Protein AF-S6UYR2-F1 (afdb_monomer_lite)

pLDDT: mean 81.23, std 13.48, range [48.47, 96.69]

Sequence (94 aa):
MSALEVFASPTVDPPRRLLVRVAQRGSLLVFLAILLGFAVSAPNFLSVGNISNVFAQSAMLGILALGLTCVVIGGGSNVVSGGLDLSLAANLGL

Organism: NCBI:txid1194404

Structure (mmCIF, N/CA/C/O backbone):
data_AF-S6UYR2-F1
#
_entry.id   AF-S6UYR2-F1
#
loop_
_atom_site.group_PDB
_atom_site.id
_atom_site.type_symbol
_atom_site.label_atom_id
_atom_site.label_alt_id
_atom_site.label_comp_id
_atom_site.label_asym_id
_atom_site.label_entity_id
_atom_site.label_seq_id
_atom_site.pdbx_PDB_ins_code
_atom_site.Cartn_x
_atom_site.Cartn_y
_atom_site.Cartn_z
_atom_site.occupancy
_atom_site.B_iso_or_equiv
_atom_site.auth_seq_id
_atom_site.auth_comp_id
_atom_site.auth_asym_id
_atom_site.auth_atom_id
_atom_site.pdbx_PDB_model_num
ATOM 1 N N . MET A 1 1 ? -49.822 -12.545 -35.213 1.00 51.31 1 MET A N 1
ATOM 2 C CA . MET A 1 1 ? -48.761 -12.885 -34.240 1.00 51.31 1 MET A CA 1
ATOM 3 C C . MET A 1 1 ? -48.302 -11.575 -33.627 1.00 51.31 1 MET A C 1
ATOM 5 O O . MET A 1 1 ? -47.948 -10.668 -34.365 1.00 51.31 1 MET A O 1
ATOM 9 N N . SER A 1 2 ? -48.562 -11.419 -32.330 1.00 48.47 2 SER A N 1
ATOM 10 C CA . SER A 1 2 ? -48.770 -10.133 -31.655 1.00 48.47 2 SER A CA 1
ATOM 11 C C . SER A 1 2 ? -47.455 -9.430 -31.310 1.00 48.47 2 SER A C 1
ATOM 13 O O . SER A 1 2 ? -46.529 -10.066 -30.819 1.00 48.47 2 SER A O 1
ATOM 15 N N . ALA A 1 3 ? -47.408 -8.109 -31.493 1.00 58.62 3 ALA A N 1
ATOM 16 C CA . ALA A 1 3 ? -46.291 -7.213 -31.165 1.00 58.62 3 ALA A CA 1
ATOM 17 C C . ALA A 1 3 ? -45.970 -7.106 -29.650 1.00 58.62 3 ALA A C 1
ATOM 19 O O . ALA A 1 3 ? -45.243 -6.210 -29.230 1.00 58.62 3 ALA A O 1
ATOM 20 N N . LEU A 1 4 ? -46.516 -8.008 -28.826 1.00 59.09 4 LEU A N 1
ATOM 21 C CA . LEU A 1 4 ? -46.381 -8.030 -27.367 1.00 59.09 4 LEU A CA 1
ATOM 22 C C . LEU A 1 4 ? -45.235 -8.922 -26.866 1.00 59.09 4 LEU A C 1
ATOM 24 O O . LEU A 1 4 ? -44.824 -8.780 -25.721 1.00 59.09 4 LEU A O 1
ATOM 28 N N . GLU A 1 5 ? -44.663 -9.776 -27.719 1.00 58.03 5 GLU A N 1
ATOM 29 C CA . GLU A 1 5 ? -43.484 -10.594 -27.370 1.00 58.03 5 GLU A CA 1
ATOM 30 C C . GLU A 1 5 ? -42.188 -9.755 -27.332 1.00 58.03 5 GLU A C 1
ATOM 32 O O . GLU A 1 5 ? -41.213 -10.126 -26.687 1.00 58.03 5 GLU A O 1
ATOM 37 N N . VAL A 1 6 ? -42.181 -8.586 -27.988 1.00 58.84 6 VAL A N 1
ATOM 38 C CA . VAL A 1 6 ? -41.020 -7.675 -28.056 1.00 58.84 6 VAL A CA 1
ATOM 39 C C . VAL A 1 6 ? -40.826 -6.883 -26.751 1.00 58.84 6 VAL A C 1
ATOM 41 O O . VAL A 1 6 ? -39.730 -6.400 -26.479 1.00 58.84 6 VAL A O 1
ATOM 44 N N . PHE A 1 7 ? -41.860 -6.786 -25.907 1.00 57.41 7 PHE A N 1
ATOM 45 C CA . PHE A 1 7 ? -41.830 -6.040 -24.641 1.00 57.41 7 PHE A CA 1
ATOM 46 C C . PHE A 1 7 ? -41.555 -6.899 -23.401 1.00 57.41 7 PHE A C 1
ATOM 48 O O . PHE A 1 7 ? -41.638 -6.383 -22.286 1.00 57.41 7 PHE A O 1
ATOM 55 N N . ALA A 1 8 ? -41.176 -8.171 -23.558 1.00 58.72 8 ALA A N 1
ATOM 56 C CA . ALA A 1 8 ? -40.612 -8.957 -22.463 1.00 58.72 8 ALA A CA 1
ATOM 57 C C . ALA A 1 8 ? -39.191 -8.452 -22.157 1.00 58.72 8 ALA A C 1
ATOM 59 O O . ALA A 1 8 ? -38.180 -9.073 -22.487 1.00 58.72 8 ALA A O 1
ATOM 60 N N . SER A 1 9 ? -39.109 -7.263 -21.565 1.00 60.66 9 SER A N 1
ATOM 61 C CA . SER A 1 9 ? -37.888 -6.752 -20.970 1.00 60.66 9 SER A CA 1
ATOM 62 C C . SER A 1 9 ? -37.424 -7.774 -19.929 1.00 60.66 9 SER A C 1
ATOM 64 O O . SER A 1 9 ? -38.220 -8.196 -19.087 1.00 60.66 9 SER A O 1
ATOM 66 N N . PRO A 1 10 ? -36.159 -8.228 -19.985 1.00 65.12 10 PRO A N 1
ATOM 67 C CA . PRO A 1 10 ? -35.659 -9.188 -19.020 1.00 65.12 10 PRO A CA 1
ATOM 68 C C . PRO A 1 10 ? -35.794 -8.553 -17.638 1.00 65.12 10 PRO A C 1
ATOM 70 O O . PRO A 1 10 ? -35.181 -7.519 -17.358 1.00 65.12 10 PRO A O 1
ATOM 73 N N . THR A 1 11 ? -36.629 -9.145 -16.785 1.00 64.88 11 THR A N 1
ATOM 74 C CA . THR A 1 11 ? -36.727 -8.750 -15.386 1.00 64.88 11 THR A CA 1
ATOM 75 C C . THR A 1 11 ? -35.357 -8.985 -14.776 1.00 64.88 11 THR A C 1
ATOM 77 O O . THR A 1 11 ? -34.889 -10.116 -14.660 1.00 64.88 11 THR A O 1
ATOM 80 N N . VAL A 1 12 ? -34.658 -7.895 -14.481 1.00 60.97 12 VAL A N 1
ATOM 81 C CA . VAL A 1 12 ? -33.374 -7.940 -13.794 1.00 60.97 12 VAL A CA 1
ATOM 82 C C . VAL A 1 12 ? -33.600 -8.701 -12.491 1.00 60.97 12 VAL A C 1
ATOM 84 O O . VAL A 1 12 ? -34.471 -8.310 -11.727 1.00 60.97 12 VAL A O 1
ATOM 87 N N . ASP A 1 13 ? -32.821 -9.753 -12.235 1.00 65.06 13 ASP A N 1
ATOM 88 C CA . ASP A 1 13 ? -32.696 -10.364 -10.911 1.00 65.06 13 ASP A CA 1
ATOM 89 C C . ASP A 1 13 ? -31.669 -9.547 -10.098 1.00 65.06 13 ASP A C 1
ATOM 91 O O . ASP A 1 13 ? -30.458 -9.818 -10.186 1.00 65.06 13 ASP A O 1
ATOM 95 N N . PRO A 1 14 ? -32.074 -8.523 -9.315 1.00 66.06 14 PRO A N 1
ATOM 96 C CA . PRO A 1 14 ? -31.139 -7.723 -8.536 1.00 66.06 14 PRO A CA 1
ATOM 97 C C . PRO A 1 14 ? -30.268 -8.538 -7.563 1.00 66.06 14 PRO A C 1
ATOM 99 O O . PRO A 1 14 ? -29.066 -8.246 -7.512 1.00 66.06 14 PRO A O 1
ATOM 102 N N . PRO A 1 15 ? -30.765 -9.569 -6.831 1.00 72.56 15 PRO A N 1
ATOM 103 C CA . PRO A 1 15 ? -29.939 -10.239 -5.829 1.00 72.56 15 PRO A CA 1
ATOM 104 C C . PRO A 1 15 ? -28.807 -11.037 -6.475 1.00 72.56 15 PRO A C 1
ATOM 106 O O . PRO A 1 15 ? -27.682 -11.011 -5.985 1.00 72.56 15 PRO A O 1
ATOM 109 N N . ARG A 1 16 ? -29.052 -11.682 -7.623 1.00 74.56 16 ARG A N 1
ATOM 110 C CA . ARG A 1 16 ? -28.047 -12.521 -8.286 1.00 74.56 16 ARG A CA 1
ATOM 111 C C . ARG A 1 16 ? -26.896 -11.688 -8.848 1.00 74.56 16 ARG A C 1
ATOM 113 O O . ARG A 1 16 ? -25.738 -12.069 -8.710 1.00 74.56 16 ARG A O 1
ATOM 120 N N . ARG A 1 17 ? -27.187 -10.514 -9.420 1.00 72.12 17 ARG A N 1
ATOM 121 C CA . ARG A 1 17 ? -26.154 -9.576 -9.897 1.00 72.12 17 ARG A CA 1
ATOM 122 C C . ARG A 1 17 ? -25.348 -8.956 -8.759 1.00 72.12 17 ARG A C 1
ATOM 124 O O . ARG A 1 17 ? -24.139 -8.787 -8.910 1.00 72.12 17 ARG A O 1
ATOM 131 N N . LEU A 1 18 ? -25.990 -8.626 -7.639 1.00 75.62 18 LEU A N 1
ATOM 132 C CA . LEU A 1 18 ? -25.303 -8.096 -6.462 1.00 75.62 18 LEU A CA 1
ATOM 133 C C . LEU A 1 18 ? -24.370 -9.150 -5.854 1.00 75.62 18 LEU A C 1
ATOM 135 O O . LEU A 1 18 ? -23.200 -8.864 -5.627 1.00 75.62 18 LEU A O 1
ATOM 139 N N . LEU A 1 19 ? -24.856 -10.382 -5.686 1.00 76.31 19 LEU A N 1
ATOM 140 C CA . LEU A 1 19 ? -24.075 -11.505 -5.165 1.00 76.31 19 LEU A CA 1
ATOM 141 C C . LEU A 1 19 ? -22.850 -11.807 -6.034 1.00 76.31 19 LEU A C 1
ATOM 143 O O . LEU A 1 19 ? -21.763 -11.994 -5.501 1.00 76.31 19 LEU A O 1
ATOM 147 N N . VAL A 1 20 ? -22.985 -11.772 -7.363 1.00 76.44 20 VAL A N 1
ATOM 148 C CA . VAL A 1 20 ? -21.844 -11.959 -8.278 1.00 76.44 20 VAL A CA 1
ATOM 149 C C . VAL A 1 20 ? -20.825 -10.818 -8.161 1.00 76.44 20 VAL A C 1
ATOM 151 O O . VAL A 1 20 ? -19.624 -11.075 -8.147 1.00 76.44 20 VAL A O 1
ATOM 154 N N . ARG A 1 21 ? -21.270 -9.562 -8.021 1.00 75.94 21 ARG A N 1
ATOM 155 C CA . ARG A 1 21 ? -20.368 -8.407 -7.839 1.00 75.94 21 ARG A CA 1
ATOM 156 C C . ARG A 1 21 ? -19.639 -8.428 -6.496 1.00 75.94 21 ARG A C 1
ATOM 158 O O . ARG A 1 21 ? -18.470 -8.060 -6.431 1.00 75.94 21 ARG A O 1
ATOM 165 N N . VAL A 1 22 ? -20.323 -8.856 -5.439 1.00 77.00 22 VAL A N 1
ATOM 166 C CA . VAL A 1 22 ? -19.747 -9.042 -4.100 1.00 77.00 22 VA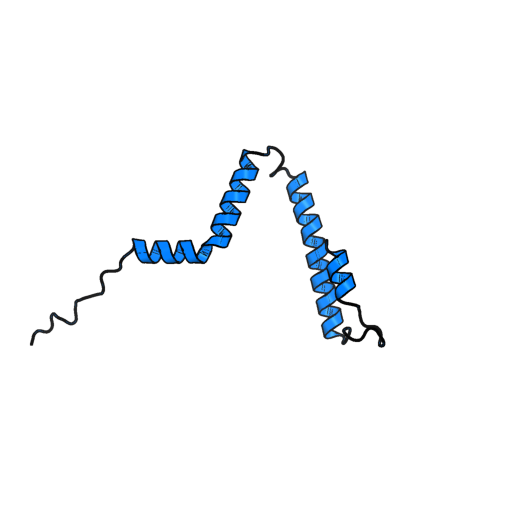L A CA 1
ATOM 167 C C . VAL A 1 22 ? -18.742 -10.197 -4.127 1.00 77.00 22 VAL A C 1
ATOM 169 O O . VAL A 1 22 ? -17.614 -10.023 -3.674 1.00 77.00 22 VAL A O 1
ATOM 172 N N . ALA A 1 23 ? -19.082 -11.326 -4.759 1.00 74.94 23 ALA A N 1
ATOM 173 C CA . ALA A 1 23 ? -18.175 -12.461 -4.936 1.00 74.94 23 ALA A CA 1
ATOM 174 C C . ALA A 1 23 ? -16.922 -12.099 -5.756 1.00 74.94 23 ALA A C 1
ATOM 176 O O . ALA A 1 23 ? -15.818 -12.507 -5.402 1.00 74.94 23 ALA A O 1
ATOM 177 N N . GLN A 1 24 ? -17.055 -11.262 -6.793 1.00 82.06 24 GLN A N 1
ATOM 178 C CA . GLN A 1 24 ? -15.916 -10.734 -7.561 1.00 82.06 24 GLN A CA 1
ATOM 179 C C . GLN A 1 24 ? -14.966 -9.861 -6.729 1.00 82.06 24 GLN A C 1
ATOM 181 O O . GLN A 1 24 ? -13.807 -9.702 -7.100 1.00 82.06 24 GLN A O 1
ATOM 186 N N . ARG A 1 25 ? -15.426 -9.305 -5.601 1.00 88.00 25 ARG A N 1
ATOM 187 C CA . ARG A 1 25 ? -14.605 -8.527 -4.661 1.00 88.00 25 ARG A CA 1
ATOM 188 C C . ARG A 1 25 ? -14.258 -9.300 -3.388 1.00 88.00 25 ARG A C 1
ATOM 190 O O . ARG A 1 25 ? -13.922 -8.683 -2.380 1.00 88.00 25 ARG A O 1
ATOM 197 N N . GLY A 1 26 ? -14.297 -10.634 -3.435 1.00 86.25 26 GLY A N 1
ATOM 198 C CA . GLY A 1 26 ? -14.042 -11.499 -2.281 1.00 86.25 26 GLY A CA 1
ATOM 199 C C . GLY A 1 26 ? -12.741 -11.177 -1.538 1.00 86.25 26 GLY A C 1
ATOM 200 O O . GLY A 1 26 ? -12.761 -11.070 -0.317 1.00 86.25 26 GLY A O 1
ATOM 201 N N . SER A 1 27 ? -11.636 -10.923 -2.251 1.00 90.56 27 SER A N 1
ATOM 202 C CA . SER A 1 27 ? -10.351 -10.567 -1.624 1.00 90.56 27 SER A CA 1
ATOM 203 C C . SER A 1 27 ? -10.417 -9.258 -0.834 1.00 90.56 27 SER A C 1
ATOM 205 O O . SER A 1 27 ? -9.938 -9.201 0.295 1.00 90.56 27 SER A O 1
ATOM 207 N N . LEU A 1 28 ? -11.062 -8.226 -1.385 1.00 91.31 28 LEU A N 1
ATOM 208 C CA . LEU A 1 28 ? -11.262 -6.947 -0.700 1.00 91.31 28 LEU A CA 1
ATOM 209 C C . LEU A 1 28 ? -12.167 -7.095 0.525 1.00 91.31 28 LEU A C 1
ATOM 211 O O . LEU A 1 28 ? -11.899 -6.481 1.551 1.00 91.31 28 LEU A O 1
ATOM 215 N N . LEU A 1 29 ? -13.222 -7.909 0.434 1.00 91.88 29 LEU A N 1
ATOM 216 C CA . LEU A 1 29 ? -14.131 -8.156 1.556 1.00 91.88 29 LEU A CA 1
ATOM 217 C C . LEU A 1 29 ? -13.433 -8.894 2.698 1.00 91.88 29 LEU A C 1
ATOM 219 O O . LEU A 1 29 ? -13.578 -8.500 3.851 1.00 91.88 29 LEU A O 1
ATOM 223 N N . VAL A 1 30 ? -12.649 -9.924 2.378 1.00 93.06 30 VAL A N 1
ATOM 224 C CA . VAL A 1 30 ? -11.853 -10.665 3.364 1.00 93.06 30 VAL A CA 1
ATOM 225 C C . VAL A 1 30 ? -10.798 -9.757 3.992 1.00 93.06 30 VAL A C 1
ATOM 227 O O . VAL A 1 30 ? -10.678 -9.728 5.214 1.00 93.06 30 VAL A O 1
ATOM 230 N N . PHE A 1 31 ? -10.087 -8.962 3.187 1.00 93.69 31 PHE A N 1
ATOM 231 C CA . PHE A 1 31 ? -9.138 -7.968 3.688 1.00 93.69 31 PHE A CA 1
ATOM 232 C C . PHE A 1 31 ? -9.803 -6.997 4.668 1.00 93.69 31 PHE A C 1
ATOM 234 O O . PHE A 1 31 ? -9.294 -6.784 5.766 1.00 93.69 31 PHE A O 1
ATOM 241 N N . LEU A 1 32 ? -10.968 -6.454 4.305 1.00 95.12 32 LEU A N 1
ATOM 242 C CA . LEU A 1 32 ? -11.692 -5.506 5.146 1.00 95.12 32 LEU A CA 1
ATOM 243 C C . LEU A 1 32 ? -12.191 -6.158 6.442 1.00 95.12 32 LEU A C 1
ATOM 245 O O . LEU A 1 32 ? -12.095 -5.550 7.503 1.00 95.12 32 LEU A O 1
ATOM 249 N N . ALA A 1 33 ? -12.675 -7.401 6.376 1.00 95.44 33 ALA A N 1
ATOM 250 C CA . ALA A 1 33 ? -13.104 -8.154 7.550 1.00 95.44 33 ALA A CA 1
ATOM 251 C C . ALA A 1 33 ? -11.947 -8.381 8.536 1.00 95.44 33 ALA A C 1
ATOM 253 O O . ALA A 1 33 ? -12.105 -8.148 9.733 1.00 95.44 33 ALA A O 1
ATOM 254 N N . ILE A 1 34 ? -10.773 -8.775 8.036 1.00 95.44 34 ILE A N 1
ATOM 255 C CA . ILE A 1 34 ? -9.567 -8.959 8.854 1.00 95.44 34 ILE A CA 1
ATOM 256 C C . ILE A 1 34 ? -9.110 -7.622 9.451 1.00 95.44 34 ILE A C 1
ATOM 258 O O . ILE A 1 34 ? -8.822 -7.550 10.645 1.00 95.44 34 ILE A O 1
ATOM 262 N N . LEU A 1 35 ? -9.085 -6.557 8.645 1.00 95.25 35 LEU A N 1
ATOM 263 C CA . LEU A 1 35 ? -8.684 -5.220 9.080 1.00 95.25 35 LEU A CA 1
ATOM 264 C C . LEU A 1 35 ? -9.582 -4.704 10.208 1.00 95.25 35 LEU A C 1
ATOM 266 O O . LEU A 1 35 ? -9.074 -4.218 11.215 1.00 95.25 35 LEU A O 1
ATOM 270 N N . LEU A 1 36 ? -10.903 -4.846 10.070 1.00 96.50 36 LEU A N 1
ATOM 271 C CA . LEU A 1 36 ? -11.866 -4.477 11.110 1.00 96.50 36 LEU A CA 1
ATOM 272 C C . LEU A 1 36 ? -11.730 -5.358 12.357 1.00 96.50 36 LEU A C 1
ATOM 274 O O . LEU A 1 36 ? -11.797 -4.844 13.471 1.00 96.50 36 LEU A O 1
ATOM 278 N N . GLY A 1 37 ? -11.490 -6.660 12.179 1.00 96.69 37 GLY A N 1
ATOM 279 C CA . GLY A 1 37 ? -11.221 -7.583 13.281 1.00 96.69 37 GL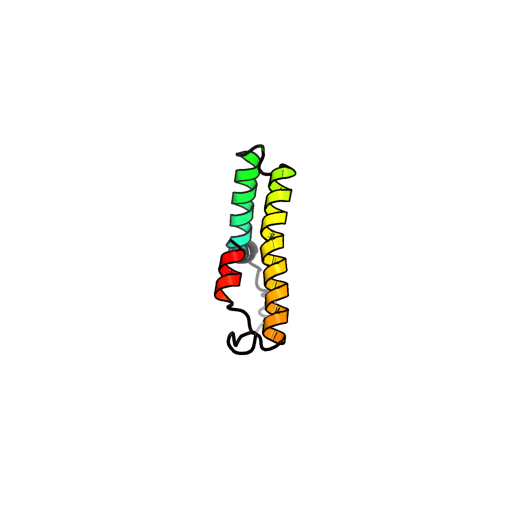Y A CA 1
ATOM 280 C C . GLY A 1 37 ? -10.031 -7.126 14.124 1.00 96.69 37 GLY A C 1
ATOM 281 O O . GLY A 1 37 ? -10.163 -6.952 15.333 1.00 96.69 37 GLY A O 1
ATOM 282 N N . PHE A 1 38 ? -8.892 -6.831 13.494 1.00 95.81 38 PHE A N 1
ATOM 283 C CA . PHE A 1 38 ? -7.719 -6.325 14.210 1.00 95.81 38 PHE A CA 1
ATOM 284 C C . PHE A 1 38 ? -7.903 -4.909 14.757 1.00 95.81 38 PHE A C 1
ATOM 286 O O . PHE A 1 38 ? -7.412 -4.627 15.847 1.00 95.81 38 PHE A O 1
ATOM 293 N N . ALA A 1 39 ? -8.642 -4.039 14.066 1.00 94.75 39 ALA A N 1
ATOM 294 C CA . ALA A 1 39 ? -8.937 -2.697 14.561 1.00 94.75 39 ALA A CA 1
ATOM 295 C C . ALA A 1 39 ? -9.711 -2.709 15.890 1.00 94.75 39 ALA A C 1
ATOM 297 O O . ALA A 1 39 ? -9.491 -1.833 16.723 1.00 94.75 39 ALA A O 1
ATOM 298 N N . VAL A 1 40 ? -10.592 -3.694 16.101 1.00 96.19 40 VAL A N 1
ATOM 299 C CA . VAL A 1 40 ? -11.357 -3.843 17.351 1.00 96.19 40 VAL A CA 1
ATOM 300 C C . VAL A 1 40 ? -10.601 -4.681 18.384 1.00 96.19 40 VAL A C 1
ATOM 302 O O . VAL A 1 40 ? -10.582 -4.331 19.561 1.00 96.19 40 VAL A O 1
ATOM 305 N N . SER A 1 41 ? -9.978 -5.788 17.974 1.00 96.31 41 SER A N 1
ATOM 306 C CA . SER A 1 41 ? -9.323 -6.721 18.901 1.00 96.31 41 SER A CA 1
ATOM 307 C C . SER A 1 41 ? -7.953 -6.253 19.397 1.00 96.31 41 SER A C 1
ATOM 309 O O . SER A 1 41 ? -7.517 -6.703 20.454 1.00 96.31 41 SER A O 1
ATOM 311 N N . ALA A 1 42 ? -7.264 -5.367 18.670 1.00 94.38 42 ALA A N 1
ATOM 312 C CA . ALA A 1 42 ? -5.934 -4.883 19.028 1.00 94.38 42 ALA A CA 1
ATOM 313 C C . ALA A 1 42 ? -5.913 -3.342 19.145 1.00 94.38 42 ALA A C 1
ATOM 315 O O . ALA A 1 42 ? -5.909 -2.644 18.130 1.00 94.38 42 ALA A O 1
ATOM 316 N N . PRO A 1 43 ? -5.811 -2.776 20.366 1.00 89.94 43 PRO A N 1
ATOM 317 C CA . PRO A 1 43 ? -5.964 -1.333 20.600 1.00 89.94 43 PRO A CA 1
ATOM 318 C C . PRO A 1 43 ? -4.883 -0.472 19.930 1.00 89.94 43 PRO A C 1
ATOM 320 O O . PRO A 1 43 ? -5.114 0.695 19.630 1.00 89.94 43 PRO A O 1
ATOM 323 N N . ASN A 1 44 ? -3.709 -1.047 19.654 1.00 94.69 44 ASN A N 1
ATOM 324 C CA . ASN A 1 44 ? -2.596 -0.347 19.008 1.00 94.69 44 ASN A CA 1
ATOM 325 C C . ASN A 1 44 ? -2.546 -0.543 17.484 1.00 94.69 44 ASN A C 1
ATOM 327 O O . ASN A 1 44 ? -1.668 0.025 16.833 1.00 94.69 44 ASN A O 1
ATOM 331 N N . PHE A 1 45 ? -3.460 -1.321 16.894 1.00 94.69 45 PHE A N 1
ATOM 332 C CA . PHE A 1 45 ? -3.416 -1.664 15.469 1.00 94.69 45 PHE A CA 1
ATOM 333 C C . PHE A 1 45 ? -3.559 -0.438 14.557 1.00 94.69 45 PHE A C 1
ATOM 335 O O . PHE A 1 45 ? -2.800 -0.285 13.606 1.00 94.69 45 PHE A O 1
ATOM 342 N N . LEU A 1 46 ? -4.474 0.482 14.873 1.00 95.00 46 LEU A N 1
ATOM 343 C CA . LEU A 1 46 ? -4.631 1.745 14.137 1.00 95.00 46 LEU A CA 1
ATOM 344 C C . LEU A 1 46 ? -3.859 2.912 14.771 1.00 95.00 46 LEU A C 1
ATOM 346 O O . LEU A 1 46 ? -4.117 4.072 14.455 1.00 95.00 46 LEU A O 1
ATOM 350 N N . SER A 1 47 ? -2.920 2.634 15.680 1.00 96.56 47 SER A N 1
ATOM 351 C CA . SER A 1 47 ? -2.0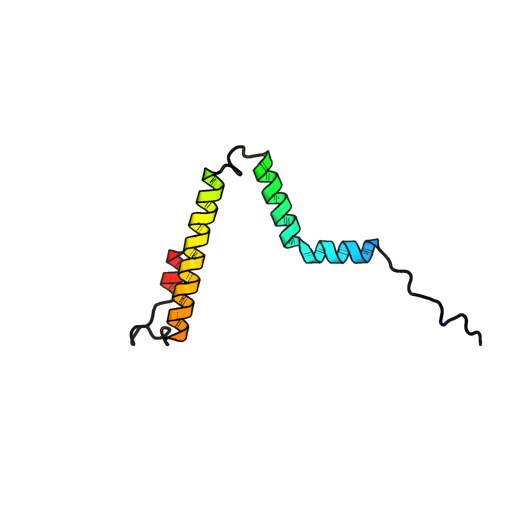74 3.685 16.247 1.00 96.56 47 SER A CA 1
ATOM 352 C C . SER A 1 47 ? -1.184 4.304 15.168 1.00 96.56 47 SER A C 1
ATOM 354 O O . SER A 1 47 ? -0.759 3.627 14.230 1.00 96.56 47 SER A O 1
ATOM 356 N N . VAL A 1 48 ? -0.841 5.585 15.332 1.00 96.44 48 VAL A N 1
ATOM 357 C CA . VAL A 1 48 ? 0.069 6.289 14.412 1.00 96.44 48 VAL A CA 1
ATOM 358 C C . VAL A 1 48 ? 1.404 5.553 14.282 1.00 96.44 48 VAL A C 1
ATOM 360 O O . VAL A 1 48 ? 1.940 5.485 13.183 1.00 96.44 48 VAL A O 1
ATOM 363 N N . GLY A 1 49 ? 1.907 4.953 15.368 1.00 96.25 49 GLY A N 1
ATOM 364 C CA . GLY A 1 49 ? 3.144 4.169 15.353 1.00 96.25 49 GLY A CA 1
ATOM 365 C C . GLY A 1 49 ? 3.042 2.886 14.525 1.00 96.25 49 GLY A C 1
ATOM 366 O O . GLY A 1 49 ? 3.953 2.578 13.762 1.00 96.25 49 GLY A O 1
ATOM 367 N N . ASN A 1 50 ? 1.930 2.149 14.621 1.00 95.12 50 ASN A N 1
ATOM 368 C CA . ASN A 1 50 ? 1.747 0.954 13.795 1.00 95.12 50 ASN A CA 1
ATOM 369 C C . ASN A 1 50 ? 1.526 1.319 12.320 1.00 95.12 50 ASN A C 1
ATOM 371 O O . ASN A 1 50 ? 2.126 0.711 11.439 1.00 95.12 50 ASN A O 1
ATOM 375 N N . ILE A 1 51 ? 0.722 2.351 12.043 1.00 95.75 51 ILE A N 1
ATOM 376 C CA . ILE A 1 51 ? 0.486 2.830 10.676 1.00 95.75 51 ILE A CA 1
ATOM 377 C C . ILE A 1 51 ? 1.793 3.323 10.049 1.00 95.75 51 ILE A C 1
ATOM 379 O O . ILE A 1 51 ? 2.112 2.926 8.930 1.00 95.75 51 ILE A O 1
ATOM 383 N N . SER A 1 52 ? 2.580 4.140 10.754 1.00 95.75 52 SER A N 1
ATOM 384 C CA . SER A 1 52 ? 3.860 4.632 10.236 1.00 95.75 52 SER A CA 1
ATOM 385 C C . SER A 1 52 ? 4.849 3.496 9.987 1.00 95.75 52 SER A C 1
ATOM 387 O O . SER A 1 52 ? 5.529 3.507 8.964 1.00 95.75 52 SER A O 1
ATOM 389 N N . ASN A 1 53 ? 4.881 2.484 10.856 1.00 93.94 53 ASN A N 1
ATOM 390 C CA . ASN A 1 53 ? 5.716 1.302 10.675 1.00 93.94 53 ASN A CA 1
ATOM 391 C C . ASN A 1 53 ? 5.313 0.499 9.424 1.00 93.94 53 ASN A C 1
ATOM 393 O O . ASN A 1 53 ? 6.168 0.169 8.606 1.00 93.94 53 ASN A O 1
ATOM 397 N N . VAL A 1 54 ? 4.014 0.258 9.215 1.00 93.88 54 VAL A N 1
ATOM 398 C CA . VAL A 1 54 ? 3.507 -0.418 8.006 1.00 93.88 54 VAL A CA 1
ATOM 399 C C . VAL A 1 54 ? 3.844 0.379 6.742 1.00 93.88 54 VAL A C 1
ATOM 401 O O . VAL A 1 54 ? 4.284 -0.198 5.745 1.00 93.88 54 VAL A O 1
ATOM 404 N N . PHE A 1 55 ? 3.683 1.704 6.777 1.00 93.94 55 PHE A N 1
ATOM 405 C CA . PHE A 1 55 ? 4.055 2.577 5.663 1.00 93.94 55 PHE A CA 1
ATOM 406 C C . PHE A 1 55 ? 5.558 2.542 5.379 1.00 93.94 55 PHE A C 1
ATOM 408 O O . PHE A 1 55 ? 5.940 2.427 4.219 1.00 93.94 55 PHE A O 1
ATOM 415 N N . ALA A 1 56 ? 6.406 2.608 6.407 1.00 92.81 56 ALA A N 1
ATOM 416 C CA . ALA A 1 56 ? 7.858 2.572 6.252 1.00 92.81 56 ALA A CA 1
ATOM 417 C C . ALA A 1 56 ? 8.334 1.245 5.639 1.00 92.81 56 ALA A C 1
ATOM 419 O O . ALA A 1 56 ? 9.124 1.253 4.695 1.00 92.81 56 ALA A O 1
ATOM 420 N N . GLN A 1 57 ? 7.796 0.116 6.109 1.00 92.06 57 GLN A N 1
ATOM 421 C CA . GLN A 1 57 ? 8.103 -1.209 5.559 1.00 92.06 57 GLN A CA 1
ATOM 422 C C . GLN A 1 57 ? 7.630 -1.341 4.102 1.00 92.06 57 GLN A C 1
ATOM 424 O O . GLN A 1 57 ? 8.366 -1.818 3.241 1.00 92.06 57 GLN A O 1
ATOM 429 N N . SER A 1 58 ? 6.436 -0.830 3.787 1.00 91.06 58 SER A N 1
ATOM 430 C CA . SER A 1 58 ? 5.907 -0.841 2.415 1.00 91.06 58 SER A CA 1
ATOM 431 C C . SER A 1 58 ? 6.685 0.089 1.473 1.00 91.06 58 SER A C 1
ATOM 433 O O . SER A 1 58 ? 6.863 -0.217 0.293 1.00 91.06 58 SER A O 1
ATOM 435 N N . ALA A 1 59 ? 7.171 1.225 1.980 1.00 92.62 59 ALA A N 1
ATOM 436 C CA . ALA A 1 59 ? 7.946 2.189 1.207 1.00 92.62 59 ALA A CA 1
ATOM 437 C C . ALA A 1 59 ? 9.285 1.606 0.738 1.00 92.62 59 ALA A C 1
ATOM 439 O O . ALA A 1 59 ? 9.695 1.882 -0.389 1.00 92.62 59 ALA A O 1
ATOM 440 N N . MET A 1 60 ? 9.934 0.767 1.554 1.00 90.69 60 MET A N 1
ATOM 441 C CA . MET A 1 60 ? 11.182 0.095 1.183 1.00 90.69 60 MET A CA 1
ATOM 442 C C . MET A 1 60 ? 11.005 -0.758 -0.078 1.00 90.69 60 MET A C 1
ATOM 444 O O . MET A 1 60 ? 11.740 -0.578 -1.049 1.00 90.69 60 MET A O 1
ATOM 448 N N . LEU A 1 61 ? 9.972 -1.604 -0.111 1.00 90.19 61 LEU A N 1
ATOM 449 C CA . LEU A 1 61 ? 9.617 -2.397 -1.291 1.00 90.19 61 LEU A CA 1
ATOM 450 C C . LEU A 1 61 ? 9.315 -1.522 -2.515 1.00 90.19 61 LEU A C 1
ATOM 452 O O . LEU A 1 61 ? 9.744 -1.841 -3.622 1.00 90.19 61 LEU A O 1
ATOM 456 N N . GLY A 1 62 ? 8.622 -0.396 -2.324 1.00 90.56 62 GLY A N 1
ATOM 457 C CA . GLY A 1 62 ? 8.333 0.556 -3.400 1.00 90.56 62 GLY A CA 1
ATOM 458 C C . GLY A 1 62 ? 9.594 1.186 -4.000 1.00 90.56 62 GLY A C 1
ATOM 459 O O . GLY A 1 62 ? 9.747 1.224 -5.220 1.00 90.56 62 GLY A O 1
ATOM 460 N N . ILE A 1 63 ? 10.527 1.635 -3.156 1.00 92.25 63 ILE A N 1
ATOM 461 C CA . ILE A 1 63 ? 11.808 2.209 -3.593 1.00 92.25 63 ILE A CA 1
ATOM 462 C C . ILE A 1 63 ? 12.644 1.154 -4.327 1.00 92.25 63 ILE A C 1
ATOM 464 O O . ILE A 1 63 ? 13.195 1.446 -5.390 1.00 92.25 63 ILE A O 1
ATOM 468 N N . LEU A 1 64 ? 12.698 -0.078 -3.808 1.00 90.38 64 LEU A N 1
ATOM 469 C CA . LEU A 1 64 ? 13.388 -1.193 -4.460 1.00 90.38 64 LEU A CA 1
ATOM 470 C C . LEU A 1 64 ? 12.786 -1.497 -5.836 1.00 90.38 64 LEU A C 1
ATOM 472 O O . LEU A 1 64 ? 13.526 -1.595 -6.811 1.00 90.38 64 LEU A O 1
ATOM 476 N N . ALA A 1 65 ? 11.459 -1.580 -5.948 1.00 89.38 65 ALA A N 1
ATOM 477 C CA . ALA A 1 65 ? 10.782 -1.828 -7.219 1.00 89.38 65 ALA A CA 1
ATOM 478 C C . ALA A 1 65 ? 11.077 -0.735 -8.264 1.00 89.38 65 ALA A C 1
ATOM 480 O O . ALA A 1 65 ? 11.325 -1.040 -9.434 1.00 89.38 65 ALA A O 1
ATOM 481 N N . LEU A 1 66 ? 11.111 0.535 -7.847 1.00 91.88 66 LEU A N 1
ATOM 482 C CA . LEU A 1 66 ? 11.494 1.647 -8.720 1.00 91.88 66 LEU A CA 1
ATOM 483 C C . LEU A 1 66 ? 12.959 1.543 -9.166 1.00 91.88 66 LEU A C 1
ATOM 485 O O . LEU A 1 66 ? 13.240 1.637 -10.360 1.00 91.88 66 LEU A O 1
ATOM 489 N N . GLY A 1 67 ? 13.884 1.294 -8.235 1.00 88.75 67 GLY A N 1
ATOM 490 C CA . GLY A 1 67 ? 15.306 1.118 -8.545 1.00 88.75 67 GLY A CA 1
ATOM 491 C C . GLY A 1 67 ? 15.553 -0.046 -9.508 1.00 88.75 67 GLY A C 1
ATOM 492 O O . GLY A 1 67 ? 16.269 0.105 -10.497 1.00 88.75 67 GLY A O 1
ATOM 493 N N . LEU A 1 68 ? 14.889 -1.180 -9.279 1.00 88.62 68 LEU A N 1
ATOM 494 C CA . LEU A 1 68 ? 14.943 -2.349 -10.156 1.00 88.62 68 LEU A CA 1
ATOM 495 C C . LEU A 1 68 ? 14.399 -2.059 -11.553 1.00 88.62 68 LEU A C 1
ATOM 497 O O . LEU A 1 68 ? 14.987 -2.504 -12.535 1.00 88.62 68 LEU A O 1
ATOM 501 N N . THR A 1 69 ? 13.324 -1.279 -11.663 1.00 89.19 69 THR A N 1
ATOM 502 C CA . THR A 1 69 ? 12.779 -0.877 -12.967 1.00 89.19 69 THR A CA 1
ATOM 503 C C . THR A 1 69 ? 13.821 -0.099 -13.775 1.00 89.19 69 THR A C 1
ATOM 505 O O . THR A 1 69 ? 14.055 -0.417 -14.941 1.00 89.19 69 THR A O 1
ATOM 508 N N . CYS A 1 70 ? 14.514 0.862 -13.154 1.00 87.31 70 CYS A N 1
ATOM 509 C CA . CYS A 1 70 ? 15.596 1.611 -13.802 1.00 87.31 70 CYS A CA 1
ATOM 510 C C . CYS A 1 70 ? 16.757 0.704 -14.240 1.00 87.31 70 CYS A C 1
ATOM 512 O O . CYS A 1 70 ? 17.264 0.847 -15.351 1.00 87.31 70 CYS A O 1
ATOM 514 N N . VAL A 1 71 ? 17.157 -0.249 -13.393 1.00 85.12 71 VAL A N 1
ATOM 515 C CA . VAL A 1 71 ? 18.227 -1.216 -13.695 1.00 85.12 71 VAL A CA 1
ATOM 516 C C . VAL A 1 71 ? 17.855 -2.110 -14.877 1.00 85.12 71 VAL A C 1
ATOM 518 O O . VAL A 1 71 ? 18.674 -2.306 -15.774 1.00 85.12 71 VAL A O 1
ATOM 521 N N . VAL A 1 72 ? 16.622 -2.624 -14.917 1.00 83.75 72 VAL A N 1
ATOM 522 C CA . VAL A 1 72 ? 16.131 -3.454 -16.029 1.00 83.75 72 VAL A CA 1
ATOM 523 C C . VAL A 1 72 ? 16.139 -2.665 -17.338 1.00 83.75 72 VAL A C 1
ATOM 525 O O . VAL A 1 72 ? 16.629 -3.173 -18.345 1.00 83.75 72 VAL A O 1
ATOM 528 N N . ILE A 1 73 ? 15.675 -1.411 -17.321 1.00 85.81 73 ILE A N 1
ATOM 529 C CA . ILE A 1 73 ? 15.714 -0.527 -18.498 1.00 85.81 73 ILE A CA 1
ATOM 530 C C . ILE A 1 73 ? 17.161 -0.295 -18.967 1.00 85.81 73 ILE A C 1
ATOM 532 O O . ILE A 1 73 ? 17.422 -0.287 -20.167 1.00 85.81 73 ILE A O 1
ATOM 536 N N . GLY A 1 74 ? 18.108 -0.154 -18.037 1.00 82.69 74 GLY A N 1
ATOM 537 C CA . GLY A 1 74 ? 19.533 0.043 -18.320 1.00 82.69 74 GLY A CA 1
ATOM 538 C C . GLY A 1 74 ? 20.305 -1.200 -18.790 1.00 82.69 74 GLY A C 1
ATOM 539 O O . GLY A 1 74 ? 21.521 -1.117 -18.933 1.00 82.69 74 GLY A O 1
ATOM 540 N N . GLY A 1 75 ? 19.650 -2.347 -19.017 1.00 75.25 75 GLY A N 1
ATOM 541 C CA . GLY A 1 75 ? 20.311 -3.598 -19.433 1.00 75.25 75 GLY A CA 1
ATOM 542 C C . GLY A 1 75 ? 20.883 -4.430 -18.276 1.00 75.25 75 GLY A C 1
ATOM 543 O O . GLY A 1 75 ? 21.680 -5.345 -18.487 1.00 75.25 75 GLY A O 1
ATOM 544 N N . GLY A 1 76 ? 20.470 -4.137 -17.043 1.00 67.94 76 GLY A N 1
ATOM 545 C CA . GLY A 1 76 ? 21.048 -4.667 -15.813 1.00 67.94 76 GLY A CA 1
ATOM 546 C C . GLY A 1 76 ? 20.662 -6.097 -15.429 1.00 67.94 76 GLY A C 1
ATOM 547 O O . GLY A 1 76 ? 20.913 -6.486 -14.297 1.00 67.94 76 GLY A O 1
ATOM 548 N N . SER A 1 77 ? 20.081 -6.906 -16.319 1.00 66.12 77 SER A N 1
ATOM 549 C CA . SER A 1 77 ? 19.871 -8.339 -16.047 1.00 66.12 77 SER A CA 1
ATOM 550 C C . SER A 1 77 ? 21.150 -9.174 -16.202 1.00 66.12 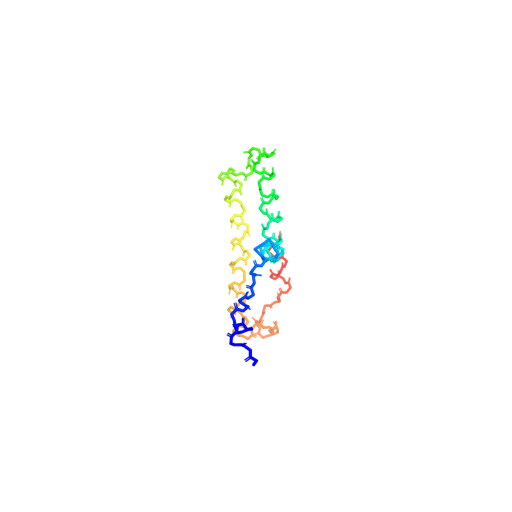77 SER A C 1
ATOM 552 O O . SER A 1 77 ? 21.172 -10.337 -15.806 1.00 66.12 77 SER A O 1
ATOM 554 N N . ASN A 1 78 ? 22.217 -8.610 -16.784 1.00 67.75 78 ASN A N 1
ATOM 555 C CA . ASN A 1 78 ? 23.512 -9.273 -16.918 1.00 67.75 78 ASN A CA 1
ATOM 556 C C . ASN A 1 78 ? 24.485 -8.806 -15.823 1.00 67.75 78 ASN A C 1
ATOM 558 O O . ASN A 1 78 ? 25.176 -7.797 -15.974 1.00 67.75 78 ASN A O 1
ATOM 562 N N . VAL A 1 79 ? 24.565 -9.577 -14.736 1.00 61.2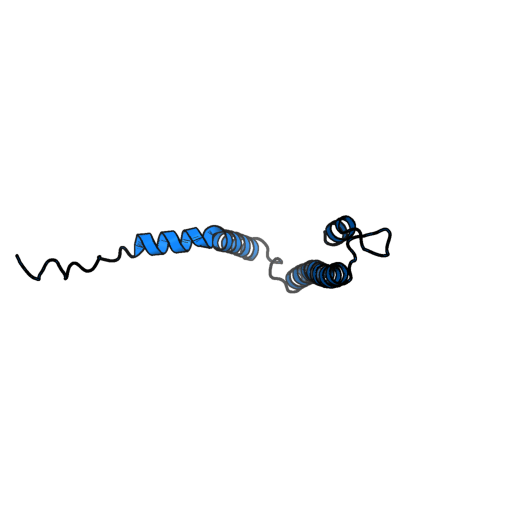8 79 VAL A N 1
ATOM 563 C CA . VAL A 1 79 ? 25.475 -9.342 -13.598 1.00 61.28 79 VAL A CA 1
ATOM 564 C C . VAL A 1 79 ? 26.948 -9.225 -14.019 1.00 61.28 79 VAL A C 1
ATOM 566 O O . VAL A 1 79 ? 27.713 -8.508 -13.381 1.00 61.28 79 VAL A O 1
ATOM 569 N N . VAL A 1 80 ? 27.355 -9.844 -15.133 1.00 59.22 80 VAL A N 1
ATOM 570 C CA . VAL A 1 80 ? 28.748 -9.822 -15.619 1.00 59.22 80 VAL A CA 1
ATOM 571 C C . VAL A 1 80 ? 29.106 -8.491 -16.301 1.00 59.22 80 VAL A C 1
ATOM 573 O O . VAL A 1 80 ? 30.275 -8.126 -16.372 1.00 59.22 80 VAL A O 1
ATOM 576 N N . SER A 1 81 ? 28.111 -7.730 -16.768 1.00 60.59 81 SER A N 1
ATOM 577 C CA . SER A 1 81 ? 28.290 -6.429 -17.437 1.00 60.59 81 SER A CA 1
ATOM 578 C C . SER A 1 81 ? 27.990 -5.221 -16.535 1.00 60.59 81 SER A C 1
ATOM 580 O O . SER A 1 81 ? 27.930 -4.101 -17.034 1.00 60.59 81 SER A O 1
ATOM 582 N N . GLY A 1 82 ? 27.802 -5.431 -15.224 1.00 62.44 82 GLY A N 1
ATOM 583 C CA . GLY A 1 82 ? 27.423 -4.383 -14.262 1.00 62.44 82 GLY A CA 1
ATOM 584 C C . GLY A 1 82 ? 25.933 -4.359 -13.892 1.00 62.44 82 GLY A C 1
ATOM 585 O O . GLY A 1 82 ? 25.469 -3.396 -13.286 1.00 62.44 82 GLY A O 1
ATOM 586 N N . GLY A 1 83 ? 25.179 -5.399 -14.261 1.00 70.44 83 GLY A N 1
ATOM 587 C CA . GLY A 1 83 ? 23.791 -5.606 -13.849 1.00 70.44 83 GLY A CA 1
ATOM 588 C C . GLY A 1 83 ? 23.623 -6.093 -12.403 1.00 70.44 83 GLY A C 1
ATOM 589 O O . GLY A 1 83 ? 24.594 -6.416 -11.723 1.00 70.44 83 GLY A O 1
ATOM 590 N N . LEU A 1 84 ? 22.378 -6.159 -11.930 1.00 75.56 84 LEU A N 1
ATOM 591 C CA . LEU A 1 84 ? 22.006 -6.453 -10.542 1.00 75.56 84 LEU A CA 1
ATOM 592 C C . LEU A 1 84 ? 21.345 -7.836 -10.452 1.00 75.56 84 LEU A C 1
ATOM 594 O O . LEU A 1 84 ? 20.451 -8.151 -11.238 1.00 75.56 84 LEU A O 1
ATOM 598 N N . ASP A 1 85 ? 21.765 -8.661 -9.488 1.00 84.00 85 ASP A N 1
ATOM 599 C CA . ASP A 1 85 ? 21.101 -9.938 -9.209 1.00 84.00 85 ASP A CA 1
ATOM 600 C C . ASP A 1 85 ? 19.725 -9.678 -8.582 1.00 84.00 85 ASP A C 1
ATOM 602 O O . ASP A 1 85 ? 19.597 -9.277 -7.421 1.00 84.00 85 ASP A O 1
ATOM 606 N N . LEU A 1 86 ? 18.681 -9.906 -9.376 1.00 76.38 86 LEU A N 1
ATOM 607 C CA . LEU A 1 86 ? 17.297 -9.636 -9.001 1.00 76.38 86 LEU A CA 1
ATOM 608 C C . LEU A 1 86 ? 16.853 -10.443 -7.768 1.00 76.38 86 LEU A C 1
ATOM 610 O O . LEU A 1 86 ? 15.966 -10.004 -7.034 1.00 76.38 86 LEU A O 1
ATOM 614 N N . SER A 1 87 ? 17.494 -11.586 -7.500 1.00 80.12 87 SER A N 1
ATOM 615 C CA . SER A 1 87 ? 17.204 -12.409 -6.324 1.00 80.12 87 SER A CA 1
ATOM 616 C C . SER A 1 87 ? 17.663 -11.758 -5.014 1.00 80.12 87 SER A C 1
ATOM 618 O O . SER A 1 87 ? 16.997 -11.915 -3.990 1.00 80.12 87 SER A O 1
ATOM 620 N N . LEU A 1 88 ? 18.740 -10.963 -5.031 1.00 79.81 88 LEU A N 1
ATOM 621 C CA . LEU A 1 88 ? 19.174 -10.194 -3.861 1.00 79.81 88 LEU A CA 1
ATOM 622 C C . LEU A 1 88 ? 18.155 -9.107 -3.531 1.00 79.81 88 LEU A C 1
ATOM 624 O O . LEU A 1 88 ? 17.752 -8.964 -2.382 1.00 79.81 88 LEU A O 1
ATOM 628 N N . ALA A 1 89 ? 17.674 -8.384 -4.541 1.00 74.94 89 ALA A N 1
ATOM 629 C CA . ALA A 1 89 ? 16.692 -7.329 -4.327 1.00 74.94 89 ALA A CA 1
ATOM 630 C C . ALA A 1 89 ? 15.345 -7.860 -3.805 1.00 74.94 89 ALA A C 1
ATOM 632 O O . ALA A 1 89 ? 14.704 -7.190 -2.998 1.00 74.94 89 ALA A O 1
ATOM 633 N N . ALA A 1 90 ? 14.945 -9.073 -4.202 1.00 75.38 90 ALA A N 1
ATOM 634 C CA . ALA A 1 90 ? 13.759 -9.736 -3.660 1.00 75.38 90 ALA A CA 1
ATOM 635 C C . ALA A 1 90 ? 13.900 -10.094 -2.168 1.00 75.38 90 ALA A C 1
ATOM 637 O O . ALA A 1 90 ? 12.924 -10.010 -1.429 1.00 75.38 90 ALA A O 1
ATOM 638 N N . ASN A 1 91 ? 15.106 -10.455 -1.716 1.00 83.50 91 ASN A N 1
ATOM 639 C CA . ASN A 1 91 ? 15.368 -10.795 -0.314 1.00 83.50 91 ASN A CA 1
ATOM 640 C C . ASN A 1 91 ? 15.589 -9.567 0.580 1.00 83.50 91 ASN A C 1
ATOM 642 O O . ASN A 1 91 ? 15.318 -9.635 1.770 1.00 83.50 91 ASN A O 1
ATOM 646 N N . LEU A 1 92 ? 16.064 -8.446 0.027 1.00 78.44 92 LEU A N 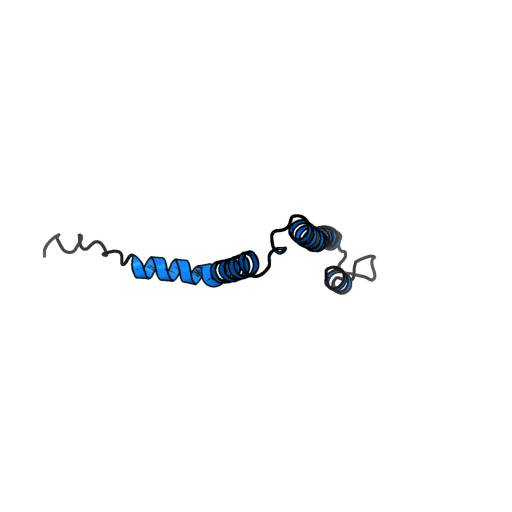1
ATOM 647 C CA . LEU A 1 92 ? 16.292 -7.206 0.783 1.00 78.44 92 LEU A CA 1
ATOM 648 C C . LEU A 1 92 ? 15.000 -6.454 1.138 1.00 78.44 92 LEU A C 1
ATOM 650 O O . LEU A 1 92 ? 15.043 -5.523 1.934 1.00 78.44 92 LEU A O 1
ATOM 654 N N . GLY A 1 93 ? 13.878 -6.808 0.512 1.00 69.62 93 GLY A N 1
ATOM 655 C CA . GLY A 1 93 ? 12.576 -6.192 0.764 1.00 69.62 93 GLY A CA 1
ATOM 656 C C . GLY A 1 93 ? 11.727 -6.874 1.844 1.00 69.62 93 GLY A C 1
ATOM 657 O O . GLY A 1 93 ? 10.605 -6.421 2.072 1.00 69.62 93 GLY A O 1
ATOM 658 N N . LEU A 1 94 ? 12.222 -7.958 2.453 1.00 62.38 94 LEU A N 1
ATOM 659 C CA . LEU A 1 94 ? 11.551 -8.761 3.485 1.00 62.38 94 LEU A CA 1
ATOM 660 C C . LEU A 1 94 ? 12.218 -8.563 4.851 1.00 62.38 94 LEU A C 1
ATOM 662 O O . LEU A 1 94 ? 11.472 -8.588 5.854 1.00 62.38 94 LEU A O 1
#

Foldseek 3Di:
DDPVVVPPDPPDPVVVVVVVVVVVCVVVVVVVVVLVVCVVPPVCCPPPVNVVVVVVLVVLLVVLVVVLVVLVVVVQPDVVVVHDDVVVSVVVSD

Radius of gyration: 25.22 Å; chains: 1; bounding box: 78×19×55 Å

Secondary structure (DSSP, 8-state):
--TTGGG------HHHHHHHHHHHTHHHHHHHHHHHHHHHH-TTTTSHHHHHHHHHHHHHHHHHHHHHHHHHHTTTT-GGGT---HHHHHHHT-